Protein AF-A0A1V6T6L5-F1 (afdb_monomer_lite)

Structure (mmCIF, N/CA/C/O backbone):
data_AF-A0A1V6T6L5-F1
#
_entry.id   AF-A0A1V6T6L5-F1
#
loop_
_atom_site.group_PDB
_atom_site.id
_atom_site.type_symbol
_atom_site.label_atom_id
_atom_site.label_alt_id
_atom_site.label_comp_id
_atom_site.label_asym_id
_atom_site.label_entity_id
_atom_site.label_seq_id
_atom_site.pdbx_PDB_ins_code
_atom_site.Cartn_x
_atom_site.Cartn_y
_atom_site.Cartn_z
_atom_site.occupancy
_atom_site.B_iso_or_equiv
_atom_site.auth_seq_id
_atom_site.auth_comp_id
_atom_site.auth_asym_id
_atom_site.auth_atom_id
_atom_site.pdbx_PDB_model_num
ATOM 1 N N . MET A 1 1 ? 3.021 4.484 -27.057 1.00 46.78 1 MET A N 1
ATOM 2 C CA . MET A 1 1 ? 2.493 4.317 -25.680 1.00 46.78 1 MET A CA 1
ATOM 3 C C . MET A 1 1 ? 1.857 2.948 -25.429 1.00 46.78 1 MET A C 1
ATOM 5 O O . MET A 1 1 ? 2.125 2.378 -24.383 1.00 46.78 1 MET A O 1
ATOM 9 N N . SER A 1 2 ? 1.096 2.369 -26.366 1.00 60.97 2 SER A N 1
ATOM 10 C CA . SER A 1 2 ? 0.503 1.022 -26.222 1.00 60.97 2 SER A CA 1
ATOM 11 C C . SER A 1 2 ? 1.527 -0.094 -25.962 1.00 60.97 2 SER A C 1
ATOM 13 O O . SER A 1 2 ? 1.285 -0.952 -25.124 1.00 60.97 2 SER A O 1
ATOM 15 N N . ALA A 1 3 ? 2.702 -0.051 -26.599 1.00 62.69 3 ALA A N 1
ATOM 16 C CA . ALA A 1 3 ? 3.747 -1.065 -26.419 1.00 62.69 3 ALA A CA 1
ATOM 17 C C . ALA A 1 3 ? 4.325 -1.128 -24.989 1.00 62.69 3 ALA A C 1
ATOM 19 O O . ALA A 1 3 ? 4.598 -2.215 -24.494 1.00 62.69 3 ALA A O 1
ATOM 20 N N . ALA A 1 4 ? 4.463 0.014 -24.302 1.00 63.00 4 ALA A N 1
ATOM 21 C CA . ALA A 1 4 ? 4.968 0.055 -22.927 1.00 63.00 4 ALA A CA 1
ATOM 22 C C . ALA A 1 4 ? 3.949 -0.519 -21.933 1.00 63.00 4 ALA A C 1
ATOM 24 O O . ALA A 1 4 ? 4.321 -1.275 -21.044 1.00 63.00 4 ALA A O 1
ATOM 25 N N . VAL A 1 5 ? 2.661 -0.228 -22.136 1.00 64.12 5 VAL A N 1
ATOM 26 C CA . VAL A 1 5 ? 1.565 -0.776 -21.322 1.00 64.12 5 VAL A CA 1
ATOM 27 C C . VAL A 1 5 ? 1.416 -2.282 -21.556 1.00 64.12 5 VAL A C 1
ATOM 29 O O . VAL A 1 5 ? 1.343 -3.064 -20.616 1.00 64.12 5 VAL A O 1
ATOM 32 N N . VAL A 1 6 ? 1.431 -2.733 -22.812 1.00 70.06 6 VAL A N 1
ATOM 33 C CA . VAL A 1 6 ? 1.356 -4.170 -23.128 1.00 70.06 6 VAL A CA 1
ATOM 34 C C . VAL A 1 6 ? 2.595 -4.912 -22.610 1.00 70.06 6 VAL A C 1
ATOM 36 O O . VAL A 1 6 ? 2.474 -6.004 -22.054 1.00 70.06 6 VAL A O 1
ATOM 39 N N . GLY A 1 7 ? 3.780 -4.304 -22.719 1.00 64.56 7 GLY A N 1
ATOM 40 C CA . GLY A 1 7 ? 5.028 -4.845 -22.178 1.00 64.56 7 GLY A CA 1
ATOM 41 C C . GLY A 1 7 ? 5.035 -4.926 -20.652 1.00 64.56 7 GLY A C 1
ATOM 42 O O . GLY A 1 7 ? 5.509 -5.915 -20.097 1.00 64.56 7 GLY A O 1
ATOM 43 N N . SER A 1 8 ? 4.432 -3.946 -19.975 1.00 67.12 8 SER A N 1
ATOM 44 C CA . SER A 1 8 ? 4.326 -3.933 -18.519 1.00 67.12 8 SER A CA 1
ATOM 45 C C . SER A 1 8 ? 3.386 -5.025 -18.000 1.00 67.12 8 SER A C 1
ATOM 47 O O . SER A 1 8 ? 3.624 -5.545 -16.922 1.00 67.12 8 SER A O 1
ATOM 49 N N . PHE A 1 9 ? 2.370 -5.445 -18.763 1.00 68.81 9 PHE A N 1
ATOM 50 C CA . PHE A 1 9 ? 1.522 -6.599 -18.413 1.00 68.81 9 PHE A CA 1
ATOM 51 C C . PHE A 1 9 ? 2.067 -7.953 -18.903 1.00 68.81 9 PHE A C 1
ATOM 53 O O . PHE A 1 9 ? 1.702 -8.989 -18.354 1.00 68.81 9 PHE A O 1
ATOM 60 N N . SER A 1 10 ? 2.991 -7.960 -19.866 1.00 69.88 10 SER A N 1
ATOM 61 C CA . SER A 1 10 ? 3.652 -9.174 -20.394 1.00 69.88 10 SER A CA 1
ATOM 62 C C . SER A 1 10 ? 4.967 -9.503 -19.676 1.00 69.88 10 SER A C 1
ATOM 64 O O . SER A 1 10 ? 5.785 -10.298 -20.143 1.00 69.88 10 SER A O 1
ATOM 66 N N . TRP A 1 11 ? 5.176 -8.882 -18.522 1.00 67.06 11 TRP A N 1
ATOM 67 C CA . TRP A 1 11 ? 6.430 -8.861 -17.797 1.00 67.06 11 TRP A CA 1
ATOM 68 C C . TRP A 1 11 ? 7.019 -10.193 -17.313 1.00 67.06 11 TRP A C 1
ATOM 70 O O . TRP A 1 11 ? 8.250 -10.278 -17.237 1.00 67.06 11 TRP A O 1
ATOM 80 N N . PRO A 1 12 ? 6.236 -11.254 -17.030 1.00 63.69 12 PRO A N 1
ATOM 81 C CA . PRO A 1 12 ? 6.808 -12.555 -16.692 1.00 63.69 12 PRO A CA 1
ATOM 82 C C . PRO A 1 12 ? 7.613 -13.152 -17.857 1.00 63.69 12 PRO A C 1
ATOM 84 O O . PRO A 1 12 ? 8.514 -13.959 -17.636 1.00 63.69 12 PRO A O 1
ATOM 87 N N . SER A 1 13 ? 7.335 -12.706 -19.088 1.00 64.25 13 SER A N 1
ATOM 88 C CA . SER A 1 13 ? 7.986 -13.164 -20.321 1.00 64.25 13 SER A CA 1
ATOM 89 C C . SER A 1 13 ? 9.270 -12.395 -20.666 1.00 64.25 13 SER A C 1
ATOM 91 O O . SER A 1 13 ? 9.958 -12.760 -21.613 1.00 64.25 13 SER A O 1
ATOM 93 N N . LEU A 1 14 ? 9.648 -11.364 -19.894 1.00 59.66 14 LEU A N 1
ATOM 94 C CA . LEU A 1 14 ? 10.882 -10.572 -20.089 1.00 59.66 14 LEU A CA 1
ATOM 95 C C . LEU A 1 14 ? 12.173 -11.339 -19.716 1.00 59.66 14 LEU A C 1
ATOM 97 O O . LEU A 1 14 ? 13.248 -10.750 -19.632 1.00 59.66 14 LEU A O 1
ATOM 101 N N . SER A 1 15 ? 12.089 -12.644 -19.443 1.00 52.91 15 SER A N 1
ATOM 102 C CA . SER A 1 15 ? 13.184 -13.513 -18.981 1.00 52.91 15 SER A CA 1
ATOM 103 C C . SER A 1 15 ? 14.330 -13.697 -19.975 1.00 52.91 15 SER A C 1
ATOM 105 O O . SER A 1 15 ? 15.414 -14.101 -19.563 1.00 52.91 15 SER A O 1
ATOM 107 N N . THR A 1 16 ? 14.129 -13.347 -21.242 1.00 55.84 16 THR A N 1
ATOM 108 C CA . THR A 1 16 ? 15.071 -13.608 -22.338 1.00 55.84 16 THR A CA 1
ATOM 109 C C . THR A 1 16 ? 15.995 -12.435 -22.693 1.00 55.84 16 THR A C 1
ATOM 111 O O . THR A 1 16 ? 16.922 -12.630 -23.475 1.00 55.84 16 THR A O 1
ATOM 114 N N . ALA A 1 17 ? 15.814 -11.241 -22.112 1.00 51.19 17 ALA A N 1
ATOM 115 C CA . ALA A 1 17 ? 16.595 -10.043 -22.442 1.00 51.19 17 ALA A CA 1
ATOM 116 C C . ALA A 1 17 ? 17.299 -9.454 -21.199 1.00 51.19 17 ALA A C 1
ATOM 118 O O . ALA A 1 17 ? 16.679 -8.727 -20.445 1.00 51.19 17 ALA A O 1
ATOM 119 N N . ALA A 1 18 ? 18.590 -9.767 -21.005 1.00 48.06 18 ALA A N 1
ATOM 120 C CA . ALA A 1 18 ? 19.561 -9.195 -20.042 1.00 48.06 18 ALA A CA 1
ATOM 121 C C . ALA A 1 18 ? 19.218 -9.171 -18.513 1.00 48.06 18 ALA A C 1
ATOM 123 O O . ALA A 1 18 ? 18.068 -9.042 -18.105 1.00 48.06 18 ALA A O 1
ATOM 124 N N . PRO A 1 19 ? 20.208 -9.293 -17.596 1.00 55.12 19 PRO A N 1
ATOM 125 C CA . PRO A 1 19 ? 19.948 -9.936 -16.299 1.00 55.12 19 PRO A CA 1
ATOM 126 C C . PRO A 1 19 ? 19.664 -9.018 -15.093 1.00 55.12 19 PRO A C 1
ATOM 128 O O . PRO A 1 19 ? 19.010 -9.462 -14.152 1.00 55.12 19 PRO A O 1
ATOM 131 N N . VAL A 1 20 ? 20.132 -7.764 -15.056 1.00 47.88 20 VAL A N 1
ATOM 132 C CA . VAL A 1 20 ? 20.127 -6.972 -13.799 1.00 47.88 20 VAL A CA 1
ATOM 133 C C . VAL A 1 20 ? 18.919 -6.027 -13.648 1.00 47.88 20 VAL A C 1
ATOM 135 O O . VAL A 1 20 ? 18.185 -6.188 -12.668 1.00 47.88 20 VAL A O 1
ATOM 138 N N . PRO A 1 21 ? 18.628 -5.089 -14.579 1.00 54.69 21 PRO A N 1
ATOM 139 C CA . PRO A 1 21 ? 17.504 -4.155 -14.413 1.00 54.69 21 PRO A CA 1
ATOM 140 C C . PRO A 1 21 ? 16.143 -4.869 -14.439 1.00 54.69 21 PRO A C 1
ATOM 142 O O . PRO A 1 21 ? 15.266 -4.572 -13.629 1.00 54.69 21 PRO A O 1
ATOM 145 N N . PHE A 1 22 ? 15.988 -5.893 -15.281 1.00 62.34 22 PHE A N 1
ATOM 146 C CA . PHE A 1 22 ? 14.748 -6.667 -15.375 1.00 62.34 22 PHE A CA 1
ATOM 147 C C . PHE A 1 22 ? 14.446 -7.506 -14.131 1.00 62.34 22 PHE A C 1
ATOM 149 O O . PHE A 1 22 ? 13.278 -7.757 -13.840 1.00 62.34 22 PHE A O 1
ATOM 156 N N . THR A 1 23 ? 15.464 -7.916 -13.370 1.00 60.72 23 THR A N 1
ATOM 157 C CA . THR A 1 23 ? 15.263 -8.666 -12.122 1.00 60.72 23 THR A CA 1
ATOM 158 C C . THR A 1 23 ? 14.715 -7.759 -11.020 1.00 60.72 23 THR A C 1
ATOM 160 O O . THR A 1 23 ? 13.759 -8.136 -10.345 1.00 60.72 23 THR A O 1
ATOM 163 N N . MET A 1 24 ? 15.232 -6.531 -10.889 1.00 60.06 24 MET A N 1
ATOM 164 C CA . MET A 1 24 ? 14.701 -5.545 -9.935 1.00 60.06 24 MET A CA 1
ATOM 165 C C . MET A 1 24 ? 13.255 -5.150 -10.254 1.00 60.06 24 MET A C 1
ATOM 167 O O . MET A 1 24 ? 12.417 -5.106 -9.354 1.00 60.06 24 MET A O 1
ATOM 171 N N . ILE A 1 25 ? 12.944 -4.932 -11.535 1.00 65.88 25 ILE A N 1
ATOM 172 C CA . ILE A 1 25 ? 11.583 -4.634 -11.997 1.00 65.88 25 ILE A CA 1
ATOM 173 C C . ILE A 1 25 ? 10.623 -5.783 -11.636 1.00 65.88 25 ILE A C 1
ATOM 175 O O . ILE A 1 25 ? 9.558 -5.542 -11.070 1.00 65.88 25 ILE A O 1
ATOM 179 N N . ARG A 1 26 ? 11.020 -7.041 -11.880 1.00 65.75 26 ARG A N 1
ATOM 180 C CA . ARG A 1 26 ? 10.215 -8.224 -11.528 1.00 65.75 26 ARG A CA 1
ATOM 181 C C . ARG A 1 26 ? 9.976 -8.347 -10.033 1.00 65.75 26 ARG A C 1
ATOM 183 O O . ARG A 1 26 ? 8.847 -8.600 -9.634 1.00 65.75 26 ARG A O 1
ATOM 190 N N . VAL A 1 27 ? 11.009 -8.171 -9.209 1.00 64.62 27 VAL A N 1
ATOM 191 C CA . VAL A 1 27 ? 10.860 -8.213 -7.745 1.00 64.62 27 VAL A CA 1
ATOM 192 C C . VAL A 1 27 ? 9.892 -7.122 -7.281 1.00 64.62 27 VAL A C 1
ATOM 194 O O . VAL A 1 27 ? 9.011 -7.401 -6.472 1.00 64.62 27 VAL A O 1
ATOM 197 N N . SER A 1 28 ? 9.985 -5.915 -7.848 1.00 68.31 28 SER A N 1
ATOM 198 C CA . SER A 1 28 ? 9.059 -4.813 -7.558 1.00 68.31 28 SER A CA 1
ATOM 199 C C . SER A 1 28 ? 7.612 -5.157 -7.929 1.00 68.31 28 SER A C 1
ATOM 201 O O . SER A 1 28 ? 6.699 -4.925 -7.138 1.00 68.31 28 SER A O 1
ATOM 203 N N . TRP A 1 29 ? 7.383 -5.754 -9.101 1.00 78.69 29 TRP A N 1
ATOM 204 C CA . TRP A 1 29 ? 6.041 -6.111 -9.579 1.00 78.69 29 TRP A CA 1
ATOM 205 C C . TRP A 1 29 ? 5.447 -7.326 -8.861 1.00 78.69 29 TRP A C 1
ATOM 207 O O . TRP A 1 29 ? 4.269 -7.301 -8.509 1.00 78.69 29 TRP A O 1
ATOM 217 N N . TYR A 1 30 ? 6.254 -8.339 -8.533 1.00 71.62 30 TYR A N 1
ATOM 218 C CA . TYR A 1 30 ? 5.825 -9.426 -7.648 1.00 71.62 30 TYR A CA 1
ATOM 219 C C . TYR A 1 30 ? 5.469 -8.904 -6.255 1.00 71.62 30 TYR A C 1
ATOM 221 O O . TYR A 1 30 ? 4.427 -9.273 -5.718 1.00 71.62 30 TYR A O 1
ATOM 229 N N . ASN A 1 31 ? 6.283 -8.012 -5.685 1.00 67.62 31 ASN A N 1
ATOM 230 C CA . ASN A 1 31 ? 5.997 -7.426 -4.378 1.00 67.62 31 ASN A CA 1
ATOM 231 C C . ASN A 1 31 ? 4.714 -6.583 -4.404 1.00 67.62 31 ASN A C 1
ATOM 233 O O . ASN A 1 31 ? 3.886 -6.693 -3.504 1.00 67.62 31 ASN A O 1
ATOM 237 N N . SER A 1 32 ? 4.499 -5.807 -5.471 1.00 79.12 32 SER A N 1
ATOM 238 C CA . SER A 1 32 ? 3.242 -5.089 -5.696 1.00 79.12 32 SER A CA 1
ATOM 239 C C . SER A 1 32 ? 2.036 -6.035 -5.686 1.00 79.12 32 SER A C 1
ATOM 241 O O . SER A 1 32 ? 1.071 -5.783 -4.963 1.00 79.12 32 SER A O 1
ATOM 243 N N . LEU A 1 33 ? 2.098 -7.156 -6.408 1.00 76.94 33 LEU A N 1
ATOM 244 C CA . LEU A 1 33 ? 1.006 -8.133 -6.441 1.00 76.94 33 LEU A CA 1
ATOM 245 C C . LEU A 1 33 ? 0.749 -8.779 -5.078 1.00 76.94 33 LEU A C 1
ATOM 247 O O . LEU A 1 33 ? -0.401 -8.861 -4.653 1.00 76.94 33 LEU A O 1
ATOM 251 N N . VAL A 1 34 ? 1.799 -9.205 -4.375 1.00 75.81 34 VAL A N 1
ATOM 252 C CA . VAL A 1 34 ? 1.669 -9.806 -3.037 1.00 75.81 34 VAL A CA 1
ATOM 253 C C . VAL A 1 34 ? 1.038 -8.814 -2.059 1.00 75.81 34 VAL A C 1
ATOM 255 O O . VAL A 1 34 ? 0.123 -9.179 -1.321 1.00 75.81 34 VAL A O 1
ATOM 258 N N . LEU A 1 35 ? 1.462 -7.549 -2.095 1.00 72.38 35 LEU A N 1
ATOM 259 C CA . LEU A 1 35 ? 0.890 -6.490 -1.266 1.00 72.38 35 LEU A CA 1
ATOM 260 C C . LEU A 1 35 ? -0.570 -6.186 -1.628 1.00 72.38 35 LEU A C 1
ATOM 262 O O . LEU A 1 35 ? -1.375 -5.998 -0.721 1.00 72.38 35 LEU A O 1
ATOM 266 N N . ALA A 1 36 ? -0.938 -6.192 -2.914 1.00 81.88 36 ALA A N 1
ATOM 267 C CA . ALA A 1 36 ? -2.327 -6.013 -3.344 1.00 81.88 36 ALA A CA 1
ATOM 268 C C . ALA A 1 36 ? -3.224 -7.156 -2.851 1.00 81.88 36 ALA A C 1
ATOM 270 O O . ALA A 1 36 ? -4.294 -6.909 -2.297 1.00 81.88 36 ALA A O 1
ATOM 271 N N . ILE A 1 37 ? -2.777 -8.406 -3.005 1.00 83.62 37 ILE A N 1
ATOM 272 C CA . ILE A 1 37 ? -3.509 -9.583 -2.518 1.00 83.62 37 ILE A CA 1
ATOM 273 C C . ILE A 1 37 ? -3.648 -9.518 -0.993 1.00 83.62 37 ILE A C 1
ATOM 275 O O . ILE A 1 37 ? -4.739 -9.734 -0.466 1.00 83.62 37 ILE A O 1
ATOM 279 N N . GLY A 1 38 ? -2.571 -9.159 -0.288 1.00 81.50 38 GLY A N 1
ATOM 280 C CA . GLY A 1 38 ? -2.587 -8.945 1.157 1.00 81.50 38 GLY A CA 1
ATOM 281 C C . GLY A 1 38 ? -3.573 -7.853 1.577 1.00 81.50 38 GLY A C 1
ATOM 282 O O . GLY A 1 38 ? -4.376 -8.076 2.480 1.00 81.50 38 GLY A O 1
ATOM 283 N N . ALA A 1 39 ? -3.580 -6.709 0.890 1.00 85.31 39 ALA A N 1
ATOM 284 C CA . ALA A 1 39 ? -4.515 -5.615 1.144 1.00 85.31 39 ALA A CA 1
ATOM 285 C C . ALA A 1 39 ? -5.976 -6.055 0.989 1.00 85.31 39 ALA A C 1
ATOM 287 O O . ALA A 1 39 ? -6.799 -5.775 1.860 1.00 85.31 39 ALA A O 1
ATOM 288 N N . VAL A 1 40 ? -6.289 -6.788 -0.086 1.00 90.50 40 VAL A N 1
ATOM 289 C CA . VAL A 1 40 ? -7.636 -7.322 -0.337 1.00 90.50 40 VAL A CA 1
ATOM 290 C C . VAL A 1 40 ? -8.032 -8.334 0.736 1.00 90.50 40 VAL A C 1
ATOM 292 O O . VAL A 1 40 ? -9.139 -8.252 1.265 1.00 90.50 40 VAL A O 1
ATOM 295 N N . ALA A 1 41 ? -7.138 -9.254 1.106 1.00 87.12 41 ALA A N 1
ATOM 296 C CA . ALA A 1 41 ? -7.409 -10.242 2.149 1.00 87.12 41 ALA A CA 1
ATOM 297 C C . ALA A 1 41 ? -7.680 -9.576 3.509 1.00 87.12 41 ALA A C 1
ATOM 299 O O . ALA A 1 41 ? -8.662 -9.909 4.175 1.00 87.12 41 ALA A O 1
ATOM 300 N N . VAL A 1 42 ? -6.856 -8.598 3.900 1.00 86.88 42 VAL A N 1
ATOM 301 C CA . VAL A 1 42 ? -7.033 -7.843 5.151 1.00 86.88 42 VAL A CA 1
ATOM 302 C C . VAL A 1 42 ? -8.326 -7.027 5.114 1.00 86.88 42 VAL A C 1
ATOM 304 O O . VAL A 1 42 ? -9.120 -7.114 6.050 1.00 86.88 42 VAL A O 1
ATOM 307 N N . GLY A 1 43 ? -8.590 -6.296 4.027 1.00 88.75 43 GLY A N 1
ATOM 308 C CA . GLY A 1 43 ? -9.820 -5.514 3.861 1.00 88.75 43 GLY A CA 1
ATOM 309 C C . GLY A 1 43 ? -11.085 -6.381 3.873 1.00 88.75 43 GLY A C 1
ATOM 310 O O . GLY A 1 43 ? -12.103 -6.003 4.460 1.00 88.75 43 GLY A O 1
ATOM 311 N N . MET A 1 44 ? -11.020 -7.587 3.302 1.00 90.94 44 MET A N 1
ATOM 312 C CA . MET A 1 44 ? -12.114 -8.556 3.357 1.00 90.94 44 MET A CA 1
ATOM 313 C C . MET A 1 44 ? -12.353 -9.044 4.790 1.00 90.94 44 MET A C 1
ATOM 315 O O . MET A 1 44 ? -13.499 -9.060 5.239 1.00 90.94 44 MET A O 1
ATOM 319 N N . GLN A 1 45 ? -11.299 -9.392 5.537 1.00 89.12 45 GLN A N 1
ATOM 320 C CA . GLN A 1 45 ? -11.449 -9.798 6.940 1.00 89.12 45 GLN A CA 1
ATOM 321 C C . GLN A 1 45 ? -12.010 -8.672 7.816 1.00 89.12 45 GLN A C 1
ATOM 323 O O . GLN A 1 45 ? -12.908 -8.913 8.623 1.00 89.12 45 GLN A O 1
ATOM 328 N N . GLN A 1 46 ? -11.547 -7.440 7.609 1.00 88.94 46 GLN A N 1
ATOM 329 C CA . GLN A 1 46 ? -12.073 -6.240 8.261 1.00 88.94 46 GLN A CA 1
ATOM 330 C C . GLN A 1 46 ? -13.564 -6.019 7.962 1.00 88.94 46 GLN A C 1
ATOM 332 O O . GLN A 1 46 ? -14.346 -5.726 8.868 1.00 88.94 46 GLN A O 1
ATOM 337 N N . SER A 1 47 ? -13.980 -6.228 6.712 1.00 89.62 47 SER A N 1
ATOM 338 C CA . SER A 1 47 ? -15.383 -6.110 6.298 1.00 89.62 47 SER A CA 1
ATOM 339 C C . SER A 1 47 ? -16.258 -7.190 6.938 1.00 89.62 47 SER A C 1
ATOM 341 O O . SER A 1 47 ? -17.322 -6.888 7.474 1.00 89.62 47 SER A O 1
ATOM 343 N N . VAL A 1 48 ? -15.799 -8.447 6.950 1.00 90.31 48 VAL A N 1
ATOM 344 C CA . VAL A 1 48 ? -16.508 -9.556 7.613 1.00 90.31 48 VAL A CA 1
ATOM 345 C C . VAL A 1 48 ? -16.651 -9.295 9.111 1.00 90.31 48 VAL A C 1
ATOM 347 O O . VAL A 1 48 ? -17.712 -9.553 9.678 1.00 90.31 48 VAL A O 1
ATOM 350 N N . PHE A 1 49 ? -15.609 -8.768 9.754 1.00 87.44 49 PHE A N 1
ATOM 351 C CA . PHE A 1 49 ? -15.668 -8.378 11.158 1.00 87.44 49 PHE A CA 1
ATOM 352 C C . PHE A 1 49 ? -16.735 -7.301 11.403 1.00 87.44 49 PHE A C 1
ATOM 354 O O . PHE A 1 49 ? -17.576 -7.486 12.280 1.00 87.44 49 PHE A O 1
ATOM 361 N N . LEU A 1 50 ? -16.768 -6.233 10.596 1.00 86.81 50 LEU A N 1
ATOM 362 C CA . LEU A 1 50 ? -17.787 -5.179 10.711 1.00 86.81 50 LEU A CA 1
ATOM 363 C C . LEU A 1 50 ? -19.203 -5.713 10.517 1.00 86.81 50 LEU A C 1
ATOM 365 O O . LEU A 1 50 ? -20.087 -5.360 11.290 1.00 86.81 50 LEU A O 1
ATOM 369 N N . VAL A 1 51 ? -19.417 -6.592 9.536 1.00 90.12 51 VAL A N 1
ATOM 370 C CA . VAL A 1 51 ? -20.728 -7.220 9.312 1.00 90.12 51 VAL A CA 1
ATOM 371 C C . VAL A 1 51 ? -21.147 -8.044 10.529 1.00 90.12 51 VAL A C 1
ATOM 373 O O . VAL A 1 51 ? -22.280 -7.932 10.988 1.00 90.12 51 VAL A O 1
ATOM 376 N N . ARG A 1 52 ? -20.234 -8.837 11.102 1.00 87.12 52 ARG A N 1
ATOM 377 C CA . ARG A 1 52 ? -20.524 -9.634 12.306 1.00 87.12 52 ARG A CA 1
ATOM 378 C C . ARG A 1 52 ? -20.863 -8.761 13.509 1.00 87.12 52 ARG A C 1
ATOM 380 O O . ARG A 1 52 ? -21.796 -9.088 14.235 1.00 87.12 52 ARG A O 1
ATOM 387 N N . VAL A 1 53 ? -20.129 -7.667 13.709 1.00 85.56 53 VAL A N 1
ATOM 388 C CA . VAL A 1 53 ? -20.392 -6.722 14.803 1.00 85.56 53 VAL A CA 1
ATOM 389 C C . VAL A 1 53 ? -21.697 -5.957 14.571 1.00 85.56 53 VAL A C 1
ATOM 391 O O . VAL A 1 53 ? -22.456 -5.761 15.513 1.00 85.56 53 VAL A O 1
ATOM 394 N N . GLY A 1 54 ? -22.001 -5.583 13.327 1.00 85.44 54 GLY A N 1
ATOM 395 C CA . GLY A 1 54 ? -23.229 -4.877 12.952 1.00 85.44 54 GLY A CA 1
ATOM 396 C C . GLY A 1 54 ? -24.509 -5.694 13.140 1.00 85.44 54 GLY A C 1
ATOM 397 O O . GLY A 1 54 ? -25.573 -5.120 13.333 1.00 85.44 54 GLY A O 1
ATOM 398 N N . CYS A 1 55 ? -24.420 -7.027 13.137 1.00 87.31 55 CYS A N 1
ATOM 399 C CA . CYS A 1 55 ? -25.561 -7.904 13.418 1.00 87.31 55 CYS A CA 1
ATOM 400 C C . CYS A 1 55 ? -25.892 -8.037 14.919 1.00 87.31 55 CYS A C 1
ATOM 402 O O . CYS A 1 55 ? -26.890 -8.672 15.262 1.00 87.31 55 CYS A O 1
ATOM 404 N N . LEU A 1 56 ? -25.070 -7.492 15.823 1.00 87.38 56 LEU A N 1
ATOM 405 C CA . LEU A 1 56 ? -25.348 -7.498 17.262 1.00 87.38 56 LEU A CA 1
ATOM 406 C C . LEU A 1 56 ? -26.331 -6.376 17.612 1.00 87.38 56 LEU A C 1
ATOM 408 O O . LEU A 1 56 ? -26.173 -5.245 17.165 1.00 87.38 56 LEU A O 1
ATOM 412 N N . SER A 1 57 ? -27.289 -6.643 18.505 1.00 79.69 57 SER A N 1
ATOM 413 C CA . SER A 1 57 ? -28.208 -5.612 19.024 1.00 79.69 57 SER A CA 1
ATOM 414 C C . SER A 1 57 ? -27.496 -4.493 19.798 1.00 79.69 57 SER A C 1
ATOM 416 O O . SER A 1 57 ? -28.078 -3.442 20.046 1.00 79.69 57 SER A O 1
ATOM 418 N N . THR A 1 58 ? -26.243 -4.727 20.193 1.00 85.44 58 THR A N 1
ATOM 419 C CA . THR A 1 58 ? -25.348 -3.786 20.877 1.00 85.44 58 THR A CA 1
ATOM 420 C C . THR A 1 58 ? -24.182 -3.346 19.984 1.00 85.44 58 THR A C 1
ATOM 422 O O . THR A 1 58 ? -23.118 -3.010 20.505 1.00 85.44 58 THR A O 1
ATOM 425 N N . SER A 1 59 ? -24.337 -3.380 18.651 1.00 81.12 59 SER A N 1
ATOM 426 C CA . SER A 1 59 ? -23.249 -3.115 17.694 1.00 81.12 59 SER A CA 1
ATOM 427 C C . SER A 1 59 ? -22.470 -1.854 18.039 1.00 81.12 59 SER A C 1
ATOM 429 O O . SER A 1 59 ? -21.250 -1.903 18.146 1.00 81.12 59 SER A O 1
ATOM 431 N N . ASP A 1 60 ? -23.171 -0.751 18.291 1.00 81.19 60 ASP A N 1
ATOM 432 C CA . ASP A 1 60 ? -22.565 0.570 18.449 1.00 81.19 60 ASP A CA 1
ATOM 433 C C . ASP A 1 60 ? -21.801 0.698 19.766 1.00 81.19 60 ASP A C 1
ATOM 435 O O . 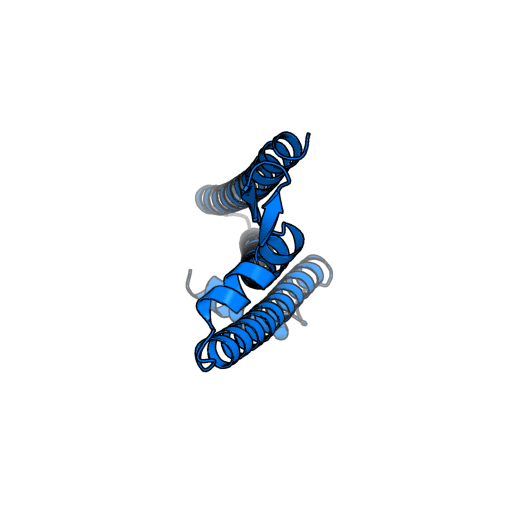ASP A 1 60 ? -20.702 1.255 19.802 1.00 81.19 60 ASP A O 1
ATOM 439 N N . THR A 1 61 ? -22.335 0.144 20.857 1.00 83.19 61 THR A N 1
ATOM 440 C CA . THR A 1 61 ? -21.650 0.163 22.153 1.00 83.19 61 THR A CA 1
ATOM 441 C C . THR A 1 61 ? -20.406 -0.714 22.121 1.00 83.19 61 THR A C 1
ATOM 443 O O . THR A 1 61 ? -19.347 -0.260 22.559 1.00 83.19 61 THR A O 1
ATOM 446 N N . SER A 1 62 ? -20.495 -1.903 21.521 1.00 81.56 62 SER A N 1
ATOM 447 C CA . SER A 1 62 ? -19.358 -2.811 21.349 1.00 81.56 62 SER A CA 1
ATOM 448 C C . SER A 1 62 ? -18.286 -2.234 20.418 1.00 81.56 62 SER A C 1
ATOM 450 O O . SER A 1 62 ? -17.102 -2.303 20.736 1.00 81.56 62 SER A O 1
ATOM 452 N N . LEU A 1 63 ? -18.664 -1.604 19.299 1.00 82.25 63 LEU A N 1
ATOM 453 C CA . LEU A 1 63 ? -17.711 -0.965 18.379 1.00 82.25 63 LEU A CA 1
ATOM 454 C C . LEU A 1 63 ? -16.967 0.179 19.063 1.00 82.25 63 LEU A C 1
ATOM 456 O O . LEU A 1 63 ? -15.748 0.300 18.936 1.00 82.25 63 LEU A O 1
ATOM 460 N N . LEU A 1 64 ? -17.689 1.005 19.819 1.00 82.69 64 LEU A N 1
ATOM 461 C CA . LEU A 1 64 ? -17.084 2.117 20.532 1.00 82.69 64 LEU A CA 1
ATOM 462 C C . LEU A 1 64 ? -16.185 1.650 21.686 1.00 82.69 64 LEU A C 1
ATOM 464 O O . LEU A 1 64 ? -15.197 2.318 21.975 1.00 82.69 64 LEU A O 1
ATOM 468 N N . GLU A 1 65 ? -16.498 0.539 22.349 1.00 82.44 65 GLU A N 1
ATOM 469 C CA . GLU A 1 65 ? -15.639 -0.068 23.376 1.00 82.44 65 GLU A CA 1
ATOM 470 C C . GLU A 1 65 ? -14.371 -0.689 22.772 1.00 82.44 65 GLU A C 1
ATOM 472 O O . GLU A 1 65 ? -13.285 -0.549 23.326 1.00 82.44 65 GLU A O 1
ATOM 477 N N . ILE A 1 66 ? -14.474 -1.286 21.582 1.00 81.50 66 ILE A N 1
ATOM 478 C CA . ILE A 1 66 ? -13.322 -1.835 20.854 1.00 81.50 66 ILE A CA 1
ATOM 479 C C . ILE A 1 66 ? -12.422 -0.722 20.311 1.00 81.50 66 ILE A C 1
ATOM 481 O O . ILE A 1 66 ? -11.201 -0.862 20.320 1.00 81.50 66 ILE A O 1
ATOM 485 N N . LEU A 1 67 ? -13.001 0.378 19.822 1.00 82.44 67 LEU A N 1
ATOM 486 C CA . LEU A 1 67 ? -12.262 1.470 19.183 1.00 82.44 67 LEU A CA 1
ATOM 487 C C . LEU A 1 67 ? -11.771 2.541 20.151 1.00 82.44 67 LEU A C 1
ATOM 489 O O . LEU A 1 67 ? -10.913 3.331 19.760 1.00 82.44 67 LEU A O 1
ATOM 493 N N . SER A 1 68 ? -12.302 2.626 21.370 1.00 85.69 68 SER A N 1
ATOM 494 C CA . SER A 1 68 ? -11.966 3.718 22.283 1.00 85.69 68 SER A CA 1
ATOM 495 C C . SER A 1 68 ? -12.148 3.366 23.755 1.00 85.69 68 SER A C 1
ATOM 497 O O . SER A 1 68 ? -13.021 2.583 24.117 1.00 85.69 68 SER A O 1
ATOM 499 N N . PHE A 1 69 ? -11.372 4.024 24.612 1.00 83.69 69 PHE A N 1
ATOM 500 C CA . PHE A 1 69 ? -11.509 3.947 26.064 1.00 83.69 69 PHE A CA 1
ATOM 501 C C . PHE A 1 69 ? -11.962 5.279 26.650 1.00 83.69 69 PHE A C 1
ATOM 503 O O . PHE A 1 69 ? -11.803 6.344 26.047 1.00 83.69 69 PHE A O 1
ATOM 510 N N . VAL A 1 70 ? -12.535 5.223 27.849 1.00 84.56 70 VAL A N 1
ATOM 511 C CA . VAL A 1 70 ? -12.916 6.418 28.604 1.00 84.56 70 VAL A CA 1
ATOM 512 C C . VAL A 1 70 ? -11.720 6.866 29.444 1.00 84.56 70 VAL A C 1
ATOM 514 O O . VAL A 1 70 ? -11.214 6.122 30.279 1.00 84.56 70 VAL A O 1
ATOM 517 N N . SER A 1 71 ? -11.254 8.087 29.194 1.00 82.25 71 SER A N 1
ATOM 518 C CA . SER A 1 71 ? -10.244 8.780 29.995 1.00 82.25 71 SER A CA 1
ATOM 519 C C . SER A 1 71 ? -10.759 9.044 31.415 1.00 82.25 71 SER A C 1
ATOM 521 O O . SER A 1 71 ? -11.960 9.278 31.580 1.00 82.25 71 SER A O 1
ATOM 523 N N . PRO A 1 72 ? -9.878 9.166 32.427 1.00 77.62 72 PRO A N 1
ATOM 524 C CA . PRO A 1 72 ? -10.246 9.653 33.761 1.00 77.62 72 PRO A CA 1
ATOM 525 C C . PRO A 1 72 ? -11.000 10.995 33.753 1.00 77.62 72 PRO A C 1
ATOM 527 O O . PRO A 1 72 ? -11.761 11.291 34.666 1.00 77.62 72 PRO A O 1
ATOM 530 N N . THR A 1 73 ? -10.822 11.805 32.704 1.00 82.44 73 THR A N 1
ATOM 531 C CA . THR A 1 73 ? -11.514 13.089 32.493 1.00 82.44 73 THR A CA 1
ATOM 532 C C . THR A 1 73 ? -12.897 12.960 31.837 1.00 82.44 73 THR A C 1
ATOM 534 O O . THR A 1 73 ? -13.483 13.964 31.436 1.00 82.44 73 THR A O 1
ATOM 537 N N . GLY A 1 74 ? -13.409 11.738 31.655 1.00 79.38 74 GLY A N 1
ATOM 538 C CA . GLY A 1 74 ? -14.692 11.455 30.999 1.00 79.38 74 GLY A CA 1
ATOM 539 C C . GLY A 1 74 ? -14.673 11.589 29.470 1.00 79.38 74 GLY A C 1
ATOM 540 O O . GLY A 1 74 ? -15.673 11.311 28.812 1.00 79.38 74 GLY A O 1
ATOM 541 N N . ARG A 1 75 ? -13.543 11.992 28.872 1.00 81.00 75 ARG A N 1
ATOM 542 C CA . ARG A 1 75 ? -13.372 12.057 27.412 1.00 81.00 75 ARG A CA 1
ATOM 543 C C . ARG A 1 75 ? -13.110 10.675 26.823 1.00 81.00 75 ARG A C 1
ATOM 545 O O . ARG A 1 75 ? -12.314 9.915 27.362 1.00 81.00 75 ARG A O 1
ATOM 552 N N . ARG A 1 76 ? -13.717 10.373 25.677 1.00 78.94 76 ARG A N 1
ATOM 553 C CA . ARG A 1 76 ? -13.456 9.132 24.941 1.00 78.94 76 ARG A CA 1
ATOM 554 C C . ARG A 1 76 ? -12.232 9.301 24.042 1.00 78.94 76 ARG A C 1
ATOM 556 O O . ARG A 1 76 ? -12.200 10.223 23.229 1.00 78.94 76 ARG A O 1
ATOM 563 N N . ILE A 1 77 ? -11.230 8.444 24.208 1.00 82.56 77 ILE A N 1
ATOM 564 C CA . ILE A 1 77 ? -9.963 8.485 23.467 1.00 82.56 77 ILE A CA 1
ATOM 565 C C . ILE A 1 77 ? -9.875 7.229 22.596 1.00 82.56 77 ILE A C 1
ATOM 567 O O . ILE A 1 77 ? -10.119 6.133 23.104 1.00 82.56 77 ILE A O 1
ATOM 571 N N . PRO A 1 78 ? -9.546 7.344 21.298 1.00 82.06 78 PRO A N 1
ATOM 572 C CA . PRO A 1 78 ? -9.419 6.180 20.435 1.00 82.06 78 PRO A CA 1
ATOM 573 C C . PRO A 1 78 ? -8.218 5.310 20.824 1.00 82.06 78 PRO A C 1
ATOM 575 O O . PRO A 1 78 ? -7.146 5.799 21.182 1.00 82.06 78 PRO A O 1
ATOM 578 N N . TYR A 1 79 ? -8.381 4.001 20.679 1.00 81.06 79 TYR A N 1
ATOM 579 C CA . TYR A 1 79 ? -7.298 3.037 20.731 1.00 81.06 79 TYR A CA 1
ATOM 580 C C . TYR A 1 79 ? -6.459 3.140 19.456 1.00 81.06 79 TYR A C 1
ATOM 582 O O . TYR A 1 79 ? -6.827 2.642 18.393 1.00 81.06 79 TYR A O 1
ATOM 590 N N . TRP A 1 80 ? -5.299 3.780 19.555 1.00 75.00 80 TRP A N 1
ATOM 591 C CA . TRP A 1 80 ? -4.437 4.056 18.402 1.00 75.00 80 TRP A CA 1
ATOM 592 C C . TRP A 1 80 ? -3.990 2.801 17.646 1.00 75.00 80 TRP A C 1
ATOM 594 O O . TRP A 1 80 ? -3.918 2.812 16.420 1.00 75.00 80 TRP A O 1
ATOM 604 N N . HIS A 1 81 ? -3.763 1.694 18.354 1.00 76.31 81 HIS A N 1
ATOM 605 C CA . HIS A 1 81 ? -3.452 0.405 17.731 1.00 76.31 81 HIS A CA 1
ATOM 606 C C . HIS A 1 81 ? -4.596 -0.106 16.843 1.00 76.31 81 HIS A C 1
ATOM 608 O O . HIS A 1 81 ? -4.333 -0.655 15.777 1.00 76.31 81 HIS A O 1
ATOM 614 N N . GLN A 1 82 ? -5.856 0.130 17.225 1.00 78.50 82 GLN A N 1
ATOM 615 C CA . GLN A 1 82 ? -7.008 -0.206 16.385 1.00 78.50 82 GLN A CA 1
ATOM 616 C C . GLN A 1 82 ? -7.048 0.686 15.146 1.00 78.50 82 GLN A C 1
ATOM 618 O O . GLN A 1 82 ? -7.209 0.180 14.041 1.00 78.50 82 GLN A O 1
ATOM 623 N N . VAL A 1 83 ? -6.827 1.996 15.298 1.00 79.19 83 VAL A N 1
ATOM 624 C CA . VAL A 1 83 ? -6.781 2.934 14.160 1.00 79.19 83 VAL A CA 1
ATOM 625 C C . VAL A 1 83 ? -5.736 2.501 13.123 1.00 79.19 83 VAL A C 1
ATOM 627 O O . VAL A 1 83 ? -6.026 2.497 11.928 1.00 79.19 83 VAL A O 1
ATOM 630 N N . ILE A 1 84 ? -4.550 2.075 13.567 1.00 76.56 84 ILE A N 1
ATOM 631 C CA . ILE A 1 84 ? -3.494 1.553 12.683 1.00 76.56 84 ILE A CA 1
ATOM 632 C C . ILE A 1 84 ? -3.944 0.266 11.991 1.00 76.56 84 ILE A C 1
ATOM 634 O O . ILE A 1 84 ? -3.762 0.116 10.781 1.00 76.56 84 ILE A O 1
ATOM 638 N N . LEU A 1 85 ? -4.559 -0.651 12.738 1.00 79.19 85 LEU A N 1
ATOM 639 C CA . LEU A 1 85 ? -5.054 -1.911 12.195 1.00 79.19 85 LEU A CA 1
ATOM 640 C C . LEU A 1 85 ? -6.072 -1.652 11.077 1.00 79.19 85 LEU A C 1
ATOM 642 O O . LEU A 1 85 ? -5.940 -2.225 9.999 1.00 79.19 85 LEU A O 1
ATOM 646 N N . TRP A 1 86 ? -6.998 -0.710 11.269 1.00 81.19 86 TRP A N 1
ATOM 647 C CA . TRP A 1 86 ? -7.967 -0.292 10.248 1.00 81.19 86 TRP A CA 1
ATOM 648 C C . TRP A 1 86 ? -7.319 0.352 9.017 1.00 81.19 86 TRP A C 1
ATOM 650 O O . TRP A 1 86 ? -7.742 0.086 7.896 1.00 81.19 86 TRP A O 1
ATOM 660 N N . GLN A 1 87 ? -6.248 1.127 9.192 1.00 83.75 87 GLN A N 1
ATOM 661 C CA . GLN A 1 87 ? -5.510 1.736 8.076 1.00 83.75 87 GLN A CA 1
ATOM 662 C C . GLN A 1 87 ? -4.577 0.761 7.342 1.00 83.75 87 GLN A C 1
ATOM 664 O O . GLN A 1 87 ? -4.092 1.069 6.255 1.00 83.75 87 GLN A O 1
ATOM 669 N N . THR A 1 88 ? -4.332 -0.428 7.895 1.00 78.00 88 THR A N 1
ATOM 670 C CA . THR A 1 88 ? -3.348 -1.377 7.354 1.00 78.00 88 THR A CA 1
ATOM 671 C C . THR A 1 88 ? -3.716 -1.849 5.945 1.00 78.00 88 THR A C 1
ATOM 673 O O . THR A 1 88 ? -2.852 -1.869 5.074 1.00 78.00 88 THR A O 1
ATOM 676 N N . ALA A 1 89 ? -4.990 -2.157 5.673 1.00 81.25 89 ALA A N 1
ATOM 677 C CA . ALA A 1 89 ? -5.430 -2.578 4.337 1.00 81.25 89 ALA A CA 1
ATOM 678 C C . ALA A 1 89 ? -5.159 -1.501 3.271 1.00 81.25 89 ALA A C 1
ATOM 680 O O . ALA A 1 89 ? -4.627 -1.801 2.203 1.00 81.25 89 ALA A O 1
ATOM 681 N N . VAL A 1 90 ? -5.465 -0.241 3.593 1.00 84.69 90 VAL A N 1
ATOM 682 C CA . VAL A 1 90 ? -5.213 0.907 2.711 1.00 84.69 90 VAL A CA 1
ATOM 683 C C . VAL A 1 90 ? -3.711 1.108 2.519 1.00 84.69 90 VAL A C 1
ATOM 685 O O . VAL A 1 90 ? -3.251 1.213 1.386 1.00 84.69 90 VAL A O 1
ATOM 688 N N . GLY A 1 91 ? -2.929 1.046 3.599 1.00 76.44 91 GLY A N 1
ATOM 689 C CA . GLY A 1 91 ? -1.476 1.184 3.535 1.00 76.44 91 GLY A CA 1
ATOM 690 C C . GLY A 1 91 ? -0.792 0.104 2.688 1.00 76.44 91 GLY A C 1
ATOM 691 O O . GLY A 1 91 ? 0.110 0.421 1.913 1.00 76.44 91 GLY A O 1
ATOM 692 N N . LEU A 1 92 ? -1.224 -1.163 2.774 1.00 73.06 92 LEU A N 1
ATOM 693 C CA . LEU A 1 92 ? -0.705 -2.223 1.897 1.00 73.06 92 LEU A CA 1
ATOM 694 C C . LEU A 1 92 ? -1.057 -1.965 0.426 1.00 73.06 92 LEU A C 1
ATOM 696 O O . LEU A 1 92 ? -0.210 -2.182 -0.445 1.00 73.06 92 LEU A O 1
ATOM 700 N N . LEU A 1 93 ? -2.276 -1.494 0.145 1.00 83.94 93 L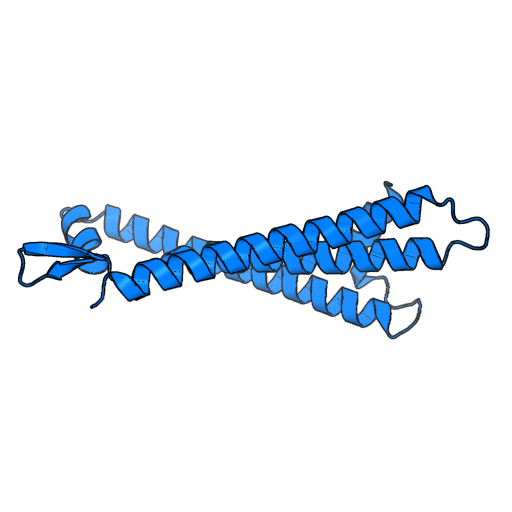EU A N 1
ATOM 701 C CA . LEU A 1 93 ? -2.719 -1.199 -1.219 1.00 83.94 93 LEU A CA 1
ATOM 702 C C . LEU A 1 93 ? -1.928 -0.035 -1.824 1.00 83.94 93 LEU A C 1
ATOM 704 O O . LEU A 1 93 ? -1.485 -0.107 -2.968 1.00 83.94 93 LEU A O 1
ATOM 708 N N . GLU A 1 94 ? -1.696 1.019 -1.053 1.00 81.00 94 GLU A N 1
ATOM 709 C CA . GLU A 1 94 ? -0.900 2.159 -1.501 1.00 81.00 94 GLU A CA 1
ATOM 710 C C . GLU A 1 94 ? 0.560 1.769 -1.743 1.00 81.00 94 GLU A C 1
ATOM 712 O O . GLU A 1 94 ? 1.116 2.083 -2.797 1.00 81.00 94 GLU A O 1
ATOM 717 N N . CYS A 1 95 ? 1.167 1.001 -0.831 1.00 73.62 95 CYS A N 1
ATOM 718 C CA . CYS A 1 95 ? 2.500 0.436 -1.045 1.00 73.62 95 CYS A CA 1
ATOM 719 C C . CYS A 1 95 ? 2.552 -0.409 -2.326 1.00 73.62 95 CYS A C 1
ATOM 721 O O . CYS A 1 95 ? 3.494 -0.274 -3.109 1.00 73.62 95 CYS A O 1
ATOM 723 N N . SER A 1 96 ? 1.533 -1.235 -2.577 1.00 81.62 96 SER A N 1
ATOM 724 C CA . SER A 1 96 ? 1.419 -2.012 -3.814 1.00 81.62 96 SER A CA 1
ATOM 725 C C . SER A 1 96 ? 1.443 -1.119 -5.057 1.00 81.62 96 SER A C 1
ATOM 727 O O . SER A 1 96 ? 2.214 -1.385 -5.986 1.00 81.62 96 SER A O 1
ATOM 729 N N . ILE A 1 97 ? 0.664 -0.035 -5.060 1.00 83.38 97 ILE A N 1
ATOM 730 C CA . ILE A 1 97 ? 0.615 0.923 -6.169 1.00 83.38 97 ILE A CA 1
ATOM 731 C C . ILE A 1 97 ? 1.988 1.568 -6.384 1.00 83.38 97 ILE A C 1
ATOM 733 O O . ILE A 1 97 ? 2.436 1.663 -7.527 1.00 83.38 97 ILE A O 1
ATOM 737 N N . TYR A 1 98 ? 2.697 1.951 -5.319 1.00 77.62 98 TYR A N 1
ATOM 738 C CA . TYR A 1 98 ? 4.032 2.545 -5.446 1.00 77.62 98 TYR A CA 1
ATOM 739 C C . TYR A 1 98 ? 5.080 1.562 -5.975 1.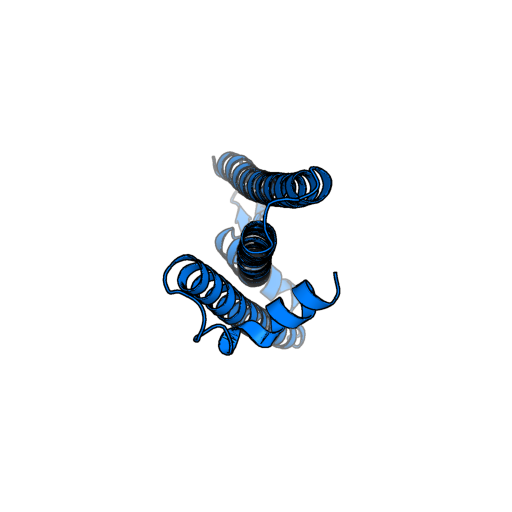00 77.62 98 TYR A C 1
ATOM 741 O O . TYR A 1 98 ? 5.878 1.937 -6.835 1.00 77.62 98 TYR A O 1
ATOM 749 N N . PHE A 1 99 ? 5.061 0.302 -5.529 1.00 72.81 99 PHE A N 1
ATOM 750 C CA . PHE A 1 99 ? 5.944 -0.741 -6.065 1.00 72.81 99 PHE A CA 1
ATOM 751 C C . PHE A 1 99 ? 5.662 -1.037 -7.544 1.00 72.81 99 PHE A C 1
ATOM 753 O O . PHE A 1 99 ? 6.593 -1.296 -8.314 1.00 72.81 99 PHE A O 1
ATOM 760 N N . TRP A 1 100 ? 4.398 -0.957 -7.966 1.00 80.44 100 TRP A N 1
ATOM 761 C CA . TRP A 1 100 ? 4.039 -1.037 -9.380 1.00 80.44 100 TRP A CA 1
ATOM 762 C C . TRP A 1 100 ? 4.611 0.182 -10.117 1.00 80.44 100 TRP A C 1
ATOM 764 O O . TRP A 1 100 ? 5.517 0.067 -10.944 1.00 80.44 100 TRP A O 1
ATOM 774 N N . LEU A 1 101 ? 4.173 1.383 -9.750 1.00 79.75 101 LEU A N 1
ATOM 775 C CA . LEU A 1 101 ? 4.534 2.618 -10.439 1.00 79.75 101 LEU A CA 1
ATOM 776 C C . LEU A 1 101 ? 6.061 2.807 -10.533 1.00 79.75 101 LEU A C 1
ATOM 778 O O . LEU A 1 101 ? 6.568 3.181 -11.590 1.00 79.75 101 LEU A O 1
ATOM 782 N N . GLY A 1 102 ? 6.804 2.454 -9.479 1.00 72.56 102 GLY A N 1
ATOM 783 C CA . GLY A 1 102 ? 8.266 2.481 -9.463 1.00 72.56 102 GLY A CA 1
ATOM 784 C C . GLY A 1 102 ? 8.884 1.567 -10.519 1.00 72.56 102 GLY A C 1
ATOM 785 O O . GLY A 1 102 ? 9.686 2.022 -11.336 1.00 72.56 102 GLY A O 1
ATOM 786 N N . GLY A 1 103 ? 8.472 0.299 -10.575 1.00 73.12 103 GLY A N 1
ATOM 787 C CA . GLY A 1 103 ? 8.975 -0.613 -11.602 1.00 73.12 103 GLY A CA 1
ATOM 788 C C . GLY A 1 103 ? 8.509 -0.237 -13.017 1.00 73.12 103 GLY A C 1
ATOM 789 O O . GLY A 1 103 ? 9.268 -0.423 -13.964 1.00 73.12 103 GLY A O 1
ATOM 790 N N . TYR A 1 104 ? 7.317 0.356 -13.173 1.00 78.12 104 TYR A N 1
ATOM 791 C CA . TYR A 1 104 ? 6.832 0.871 -14.463 1.00 78.12 104 TYR A CA 1
ATOM 792 C C . TYR A 1 104 ? 7.718 2.003 -14.998 1.00 78.12 104 TYR A C 1
ATOM 794 O O . TYR A 1 104 ? 8.085 1.997 -16.171 1.00 78.12 104 TYR A O 1
ATOM 802 N N . ILE A 1 105 ? 8.132 2.940 -14.141 1.00 74.44 105 ILE A N 1
ATOM 803 C CA . ILE A 1 105 ? 9.033 4.036 -14.530 1.00 74.44 105 ILE A CA 1
ATOM 804 C C . ILE A 1 105 ? 10.404 3.499 -14.946 1.00 74.44 105 ILE A C 1
ATOM 806 O O . ILE A 1 105 ? 10.930 3.911 -15.979 1.00 74.44 105 ILE A O 1
ATOM 810 N N . VAL A 1 106 ? 10.968 2.556 -14.184 1.00 71.88 106 VAL A N 1
ATOM 811 C CA . VAL A 1 106 ? 12.254 1.925 -14.529 1.00 71.88 106 VAL A CA 1
ATOM 812 C C . VAL A 1 106 ? 12.143 1.154 -15.849 1.00 71.88 106 VAL A C 1
ATOM 814 O O . VAL A 1 106 ? 13.045 1.232 -16.679 1.00 71.88 106 VAL A O 1
ATOM 817 N N . PHE A 1 107 ? 11.019 0.477 -16.089 1.00 72.75 107 PHE A N 1
ATOM 818 C CA . PHE A 1 107 ? 10.749 -0.219 -17.347 1.00 72.75 107 PHE A CA 1
ATOM 819 C C . PHE A 1 107 ? 10.663 0.735 -18.547 1.00 72.75 107 PHE A C 1
ATOM 821 O O . PHE A 1 107 ? 11.266 0.474 -19.588 1.00 72.75 107 PHE A O 1
ATOM 828 N N . VAL A 1 108 ? 9.970 1.870 -18.402 1.00 72.38 108 VAL A N 1
ATOM 829 C CA . VAL A 1 108 ? 9.916 2.914 -19.440 1.00 72.38 108 VAL A CA 1
ATOM 830 C C . VAL A 1 108 ? 11.302 3.515 -19.683 1.00 72.38 108 VAL A C 1
ATOM 832 O O . VAL A 1 108 ? 11.675 3.735 -20.835 1.00 72.38 108 VAL A O 1
ATOM 835 N N . TRP A 1 109 ? 12.087 3.743 -18.628 1.00 68.81 109 TRP A N 1
ATOM 836 C CA . TRP A 1 109 ? 13.456 4.258 -18.725 1.00 68.81 109 TRP A CA 1
ATOM 837 C C . TRP A 1 109 ? 14.401 3.303 -19.471 1.00 68.81 109 TRP A C 1
ATOM 839 O O . TRP A 1 109 ? 15.227 3.733 -20.274 1.00 68.81 109 TRP A O 1
ATOM 849 N N . ASP A 1 110 ? 14.279 1.998 -19.234 1.00 67.19 110 ASP A N 1
ATOM 850 C CA . ASP A 1 110 ? 15.091 0.990 -19.919 1.00 67.19 110 ASP A CA 1
ATOM 851 C C . ASP A 1 110 ? 14.689 0.846 -21.401 1.00 67.19 110 ASP A C 1
ATOM 853 O O . ASP A 1 110 ? 15.540 0.927 -22.288 1.00 67.19 110 ASP A O 1
ATOM 857 N N . MET A 1 111 ? 13.383 0.787 -21.692 1.00 65.00 111 MET A N 1
ATOM 858 C CA . MET A 1 111 ? 12.838 0.788 -23.063 1.00 65.00 111 MET A CA 1
ATOM 859 C C . MET A 1 111 ? 13.262 2.024 -23.878 1.00 65.00 111 MET A C 1
ATOM 861 O O . MET A 1 111 ? 13.547 1.920 -25.075 1.00 65.00 111 MET A O 1
ATOM 865 N N . THR A 1 112 ? 13.339 3.190 -23.233 1.00 64.06 112 THR A N 1
ATOM 866 C CA . THR A 1 112 ? 13.789 4.447 -23.858 1.00 64.06 112 THR A CA 1
ATOM 867 C C . THR A 1 112 ? 15.308 4.526 -24.019 1.00 64.06 112 THR A C 1
ATOM 869 O O . THR A 1 1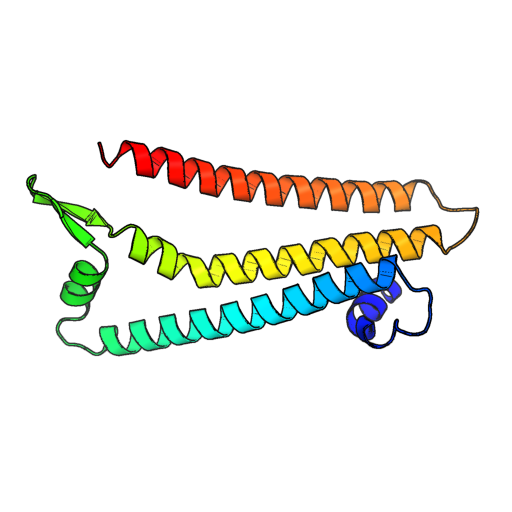12 ? 15.784 5.151 -24.958 1.00 64.06 112 THR A O 1
ATOM 872 N N . LYS A 1 113 ? 16.106 3.860 -23.176 1.00 58.03 113 LYS A N 1
ATOM 873 C CA . LYS A 1 113 ? 17.565 3.776 -23.378 1.00 58.03 113 LYS A CA 1
ATOM 874 C C . LYS A 1 113 ? 17.980 2.778 -24.459 1.00 58.03 113 LYS A C 1
ATOM 876 O O . LYS A 1 113 ? 18.970 3.017 -25.149 1.00 58.03 113 LYS A O 1
ATOM 881 N N . ILE A 1 114 ? 17.262 1.663 -24.594 1.00 51.41 114 ILE A N 1
ATOM 882 C CA . ILE A 1 114 ? 17.590 0.590 -25.551 1.00 51.41 114 ILE A CA 1
ATOM 883 C C . ILE A 1 114 ? 17.222 0.986 -26.996 1.00 51.41 114 ILE A C 1
ATOM 885 O O . ILE A 1 114 ? 17.840 0.515 -27.954 1.00 51.41 114 ILE A O 1
ATOM 889 N N . THR A 1 115 ? 16.297 1.932 -27.176 1.00 50.62 115 THR A N 1
ATOM 890 C CA . THR A 1 115 ? 15.914 2.484 -28.486 1.00 50.62 115 THR A CA 1
ATOM 891 C C . THR A 1 115 ? 16.856 3.632 -28.905 1.00 50.62 115 THR A C 1
ATOM 893 O O . THR A 1 115 ? 16.479 4.787 -28.879 1.00 50.62 115 THR A O 1
ATOM 896 N N . LYS A 1 116 ? 18.112 3.291 -29.243 1.00 47.84 116 LYS A N 1
ATOM 897 C CA . LYS A 1 116 ? 19.134 4.012 -30.058 1.00 47.84 116 LYS A CA 1
ATOM 898 C C . LYS A 1 116 ? 19.126 5.555 -30.145 1.00 47.84 116 LYS A C 1
ATOM 900 O O . LYS A 1 116 ? 18.160 6.114 -30.623 1.00 47.84 116 LYS A O 1
ATOM 905 N N . GLN A 1 117 ? 20.308 6.163 -29.927 1.00 49.44 117 GLN A N 1
ATOM 906 C CA . GLN A 1 117 ? 21.033 7.218 -30.700 1.00 49.44 117 GLN A CA 1
ATOM 907 C C . GLN A 1 117 ? 20.312 8.481 -31.265 1.00 49.44 117 GLN A C 1
ATOM 909 O O . GLN A 1 117 ? 20.998 9.449 -31.562 1.00 49.44 117 GLN A O 1
ATOM 914 N N . ASP A 1 118 ? 18.982 8.534 -31.307 1.00 53.66 118 ASP A N 1
ATOM 915 C CA . ASP A 1 118 ? 18.096 9.636 -31.715 1.00 53.66 118 ASP A CA 1
ATOM 916 C C . ASP A 1 118 ? 16.964 9.826 -30.677 1.00 53.66 118 ASP A C 1
ATOM 918 O O . ASP A 1 118 ? 15.815 10.136 -30.994 1.00 53.66 118 ASP A O 1
ATOM 922 N N . GLN A 1 119 ? 17.264 9.611 -29.391 1.00 47.75 119 GLN A N 1
ATOM 923 C CA . GLN A 1 119 ? 16.277 9.743 -28.319 1.00 47.75 119 GLN A CA 1
ATOM 924 C C . GLN A 1 119 ? 15.920 11.227 -28.108 1.00 47.75 119 GLN A C 1
ATOM 926 O O . GLN A 1 119 ? 16.674 12.003 -27.513 1.00 47.75 119 GLN A O 1
ATOM 931 N N . GLN A 1 120 ? 14.744 11.619 -28.597 1.00 58.44 120 GLN A N 1
ATOM 932 C CA . GLN A 1 120 ? 14.184 12.961 -28.485 1.00 58.44 120 GLN A CA 1
ATOM 933 C C . GLN A 1 120 ? 14.039 13.353 -27.002 1.00 58.44 120 GLN A C 1
ATOM 935 O O . GLN A 1 120 ? 13.422 12.642 -26.208 1.00 58.44 120 GLN A O 1
ATOM 940 N N . ARG A 1 121 ? 14.582 14.524 -26.636 1.00 55.88 121 ARG A N 1
ATOM 941 C CA . ARG A 1 121 ? 14.614 15.134 -25.283 1.00 55.88 121 ARG A CA 1
ATOM 942 C C . ARG A 1 121 ? 13.278 15.059 -24.516 1.00 55.88 121 ARG A C 1
ATOM 944 O O . ARG A 1 121 ? 13.275 15.076 -23.292 1.00 55.88 121 ARG A O 1
ATOM 951 N N . SER A 1 122 ? 12.161 14.941 -25.234 1.00 51.94 122 SER A N 1
ATOM 952 C CA . SER A 1 122 ? 10.805 14.752 -24.708 1.00 51.94 122 SER A CA 1
ATOM 953 C C . SER A 1 122 ? 10.650 13.494 -23.842 1.00 51.94 122 SER A C 1
ATOM 955 O O . SER A 1 122 ? 10.090 13.577 -22.753 1.00 51.94 122 SER A O 1
ATOM 957 N N . ASP A 1 123 ? 11.185 12.345 -24.258 1.00 53.50 123 ASP A N 1
ATOM 958 C CA . ASP A 1 123 ? 10.947 11.075 -23.550 1.00 53.50 123 ASP A CA 1
ATOM 959 C C . ASP A 1 123 ? 11.703 11.007 -22.216 1.00 53.50 123 ASP A C 1
ATOM 961 O O . ASP A 1 123 ? 11.194 10.494 -21.218 1.00 53.50 123 ASP A O 1
ATOM 965 N N . GLN A 1 124 ? 12.894 11.612 -22.167 1.00 55.66 124 GLN A N 1
ATOM 966 C CA . GLN A 1 124 ? 13.653 11.779 -20.926 1.00 55.66 124 GLN A CA 1
ATOM 967 C C . GLN A 1 124 ? 12.955 12.734 -19.951 1.00 55.66 124 GLN A C 1
ATOM 969 O O . GLN A 1 124 ? 12.965 12.492 -18.743 1.00 55.66 124 GLN A O 1
ATOM 974 N N . VAL A 1 125 ? 12.323 13.798 -20.461 1.00 58.00 125 VAL A N 1
ATOM 975 C CA . VAL A 1 125 ? 11.549 14.744 -19.642 1.00 58.00 125 VAL A CA 1
ATOM 976 C C . VAL A 1 125 ? 10.324 14.055 -19.043 1.00 58.00 125 VAL A C 1
ATOM 978 O O . VAL A 1 125 ? 10.057 14.233 -17.858 1.00 58.00 125 VAL A O 1
ATOM 981 N N . VAL A 1 126 ? 9.623 13.218 -19.814 1.00 54.78 126 VAL A N 1
ATOM 982 C CA . VAL A 1 126 ? 8.457 12.462 -19.327 1.00 54.78 126 VAL A CA 1
ATOM 983 C C . VAL A 1 126 ? 8.863 11.464 -18.241 1.00 54.78 126 VAL A C 1
A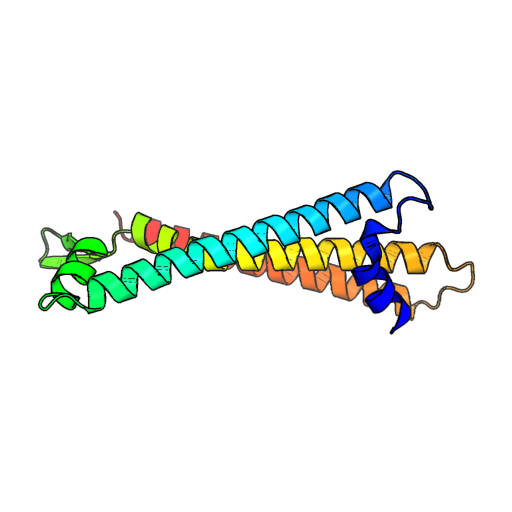TOM 985 O O . VAL A 1 126 ? 8.252 11.445 -17.174 1.00 54.78 126 VAL A O 1
ATOM 988 N N . ALA A 1 127 ? 9.929 10.687 -18.454 1.00 54.28 127 ALA A N 1
ATOM 989 C CA . ALA A 1 127 ? 10.393 9.730 -17.451 1.00 54.28 127 ALA A CA 1
ATOM 990 C C . ALA A 1 127 ? 10.913 10.423 -16.175 1.00 54.28 127 ALA A C 1
ATOM 992 O O . ALA A 1 127 ? 10.619 9.978 -15.063 1.00 54.28 127 ALA A O 1
ATOM 993 N N . GLY A 1 128 ? 11.613 11.555 -16.321 1.00 58.38 128 GLY A N 1
ATOM 994 C CA . GLY A 1 128 ? 12.034 12.395 -15.199 1.00 58.38 128 GLY A CA 1
ATOM 995 C C . GLY A 1 128 ? 10.852 12.981 -14.422 1.00 58.38 128 GLY A C 1
ATOM 996 O O . GLY A 1 128 ? 10.838 12.923 -13.193 1.00 58.38 128 GLY A O 1
ATOM 997 N N . PHE A 1 129 ? 9.825 13.477 -15.115 1.00 59.78 129 PHE A N 1
ATOM 998 C CA . PHE A 1 129 ? 8.616 14.011 -14.486 1.00 59.78 129 PHE A CA 1
ATOM 999 C C . PHE A 1 129 ? 7.830 12.924 -13.742 1.00 59.78 129 PHE A C 1
ATOM 1001 O O . PHE A 1 129 ? 7.387 13.153 -12.619 1.00 59.78 129 PHE A O 1
ATOM 1008 N N . CYS A 1 130 ? 7.721 11.716 -14.305 1.00 56.06 130 CYS A N 1
ATOM 1009 C CA . CYS A 1 130 ? 7.107 10.578 -13.619 1.00 56.06 130 CYS A CA 1
ATOM 1010 C C . CYS A 1 130 ? 7.882 10.176 -12.355 1.00 56.06 130 CYS A C 1
ATOM 1012 O O . CYS A 1 130 ? 7.265 9.900 -11.327 1.00 56.06 130 CYS A O 1
ATOM 1014 N N . TYR A 1 131 ? 9.218 10.181 -12.400 1.00 62.28 131 TYR A N 1
ATOM 1015 C CA . TYR A 1 131 ? 10.059 9.868 -11.241 1.00 62.28 131 TYR A CA 1
ATOM 1016 C C . TYR A 1 131 ? 9.938 10.920 -10.128 1.00 62.28 131 TYR A C 1
ATOM 1018 O O . TYR A 1 131 ? 9.745 10.572 -8.962 1.00 62.28 131 TYR A O 1
ATOM 1026 N N . VAL A 1 132 ? 9.976 12.209 -10.485 1.00 65.69 132 VAL A N 1
ATOM 1027 C CA . VAL A 1 132 ? 9.765 13.323 -9.542 1.00 65.69 132 VAL A CA 1
ATOM 1028 C C . VAL A 1 132 ? 8.346 13.295 -8.973 1.00 65.69 132 VAL A C 1
ATOM 1030 O O . VAL A 1 132 ? 8.170 13.473 -7.769 1.00 65.69 132 VAL A O 1
ATOM 1033 N N . GLY A 1 133 ? 7.344 13.004 -9.805 1.00 60.41 133 GLY A N 1
ATOM 1034 C CA . GLY A 1 133 ? 5.959 12.820 -9.381 1.00 60.41 133 GLY A CA 1
ATOM 1035 C C . GLY A 1 133 ? 5.829 11.709 -8.339 1.00 60.41 133 GLY A C 1
ATOM 1036 O O . GLY A 1 133 ? 5.294 11.947 -7.259 1.00 60.41 133 GLY A O 1
ATOM 1037 N N . LEU A 1 134 ? 6.406 10.534 -8.597 1.00 62.59 134 LEU A N 1
ATOM 1038 C CA . LEU A 1 134 ? 6.379 9.408 -7.661 1.00 62.59 134 LEU A CA 1
ATOM 1039 C C . LEU A 1 134 ? 7.090 9.743 -6.343 1.00 62.59 134 LEU A C 1
ATOM 1041 O O . LEU A 1 134 ? 6.518 9.534 -5.275 1.00 62.59 134 LEU A O 1
ATOM 1045 N N . LEU A 1 135 ? 8.290 10.328 -6.401 1.00 69.25 135 LEU A N 1
ATOM 1046 C CA . LEU A 1 135 ? 9.012 10.764 -5.202 1.00 69.25 135 LEU A CA 1
ATOM 1047 C C . LEU A 1 135 ? 8.229 11.806 -4.402 1.00 69.25 135 LEU A C 1
ATOM 1049 O O . LEU A 1 135 ? 8.210 11.734 -3.174 1.00 69.25 135 LEU A O 1
ATOM 1053 N N . SER A 1 136 ? 7.571 12.751 -5.073 1.00 65.75 136 SER A N 1
ATOM 1054 C CA . SER A 1 136 ? 6.768 13.781 -4.411 1.00 65.75 136 SER A CA 1
ATOM 1055 C C . SER A 1 136 ? 5.565 13.177 -3.686 1.00 65.75 136 SER A C 1
ATOM 1057 O O . SER A 1 136 ? 5.329 13.514 -2.528 1.00 65.75 136 SER A O 1
ATOM 1059 N N . VAL A 1 137 ? 4.865 12.226 -4.310 1.00 64.75 137 VAL A N 1
ATOM 1060 C CA . VAL A 1 137 ? 3.690 11.564 -3.729 1.00 64.75 137 VAL A CA 1
ATOM 1061 C C . VAL A 1 137 ? 4.096 10.667 -2.560 1.00 64.75 137 VAL A C 1
ATOM 1063 O O . VAL A 1 137 ? 3.501 10.763 -1.490 1.00 64.75 137 VAL A O 1
ATOM 1066 N N . VAL A 1 138 ? 5.163 9.874 -2.705 1.00 69.62 138 VAL A N 1
ATOM 1067 C CA . VAL A 1 138 ? 5.697 9.036 -1.615 1.00 69.62 138 VAL A CA 1
ATOM 1068 C C . VAL A 1 138 ? 6.187 9.894 -0.444 1.00 69.62 138 VAL A C 1
ATOM 1070 O O . VAL A 1 138 ? 5.904 9.584 0.713 1.00 69.62 138 VAL A O 1
ATOM 1073 N N . SER A 1 139 ? 6.871 11.006 -0.725 1.00 71.06 139 SER A N 1
ATOM 1074 C CA . SER A 1 139 ? 7.355 11.927 0.313 1.00 71.06 139 SER A CA 1
ATOM 1075 C C . SER A 1 139 ? 6.207 12.642 1.023 1.00 71.06 139 SER A C 1
ATOM 1077 O O . SER A 1 139 ? 6.229 12.757 2.246 1.00 71.06 139 SER A O 1
ATOM 1079 N N . LEU A 1 140 ? 5.181 13.085 0.287 1.00 71.00 140 LEU A N 1
ATOM 1080 C CA . LEU A 1 140 ? 3.971 13.682 0.859 1.00 71.00 140 LEU A CA 1
ATOM 1081 C C . LEU A 1 140 ? 3.201 12.675 1.712 1.00 71.00 140 LEU A C 1
ATOM 1083 O O . LEU A 1 140 ? 2.738 13.027 2.796 1.00 71.00 140 LEU A O 1
ATOM 1087 N N . TYR A 1 141 ? 3.112 11.424 1.266 1.00 69.38 141 TYR A N 1
ATOM 1088 C CA . TYR A 1 141 ? 2.472 10.355 2.017 1.00 69.38 141 TYR A CA 1
ATOM 1089 C C . TYR A 1 141 ? 3.215 10.066 3.326 1.00 69.38 141 TYR A C 1
ATOM 1091 O O . TYR A 1 141 ? 2.613 10.131 4.400 1.00 69.38 141 TYR A O 1
ATOM 1099 N N . LEU A 1 142 ? 4.534 9.866 3.271 1.00 71.31 142 LEU A N 1
ATOM 1100 C CA . LEU A 1 142 ? 5.365 9.678 4.463 1.00 71.31 142 LEU A CA 1
ATOM 1101 C C . LEU A 1 142 ? 5.286 10.882 5.407 1.00 71.31 142 LEU A C 1
ATOM 1103 O O . LEU A 1 142 ? 5.125 10.706 6.613 1.00 71.31 142 LEU A O 1
ATOM 1107 N N . ALA A 1 143 ? 5.330 12.105 4.875 1.00 73.00 143 ALA A N 1
ATOM 1108 C CA . ALA A 1 143 ? 5.166 13.323 5.661 1.00 73.00 143 ALA A CA 1
ATOM 1109 C C . ALA A 1 143 ? 3.773 13.414 6.305 1.00 73.00 143 ALA A C 1
ATOM 1111 O O . ALA A 1 143 ? 3.659 13.859 7.446 1.00 73.00 143 ALA A O 1
ATOM 1112 N N . SER A 1 144 ? 2.717 12.973 5.616 1.00 70.50 144 SER A N 1
ATOM 1113 C CA . SER A 1 144 ? 1.351 12.951 6.148 1.00 70.50 144 SER A CA 1
ATOM 1114 C C . SER A 1 144 ? 1.209 11.947 7.294 1.00 70.50 144 SER A C 1
ATOM 1116 O O . SER A 1 144 ? 0.677 12.303 8.347 1.00 70.50 144 SER A O 1
ATOM 1118 N N . MET A 1 145 ? 1.790 10.753 7.145 1.00 68.50 145 MET A N 1
ATOM 1119 C CA . MET A 1 145 ? 1.831 9.721 8.182 1.00 68.50 145 MET A CA 1
ATOM 1120 C C . MET A 1 145 ? 2.671 10.162 9.383 1.00 68.50 145 MET A C 1
ATOM 1122 O O . MET A 1 145 ? 2.231 10.021 10.523 1.00 68.50 145 MET A O 1
ATOM 1126 N N . LEU A 1 146 ? 3.839 10.770 9.149 1.00 71.94 146 LEU A N 1
ATOM 1127 C CA . LEU A 1 146 ? 4.690 11.333 10.203 1.00 71.94 146 LEU A CA 1
ATOM 1128 C C . LEU A 1 146 ? 4.005 12.489 10.936 1.00 71.94 146 LEU A C 1
ATOM 1130 O O . LEU A 1 146 ? 4.102 12.594 12.157 1.00 71.94 146 LEU A O 1
ATOM 1134 N N . ARG A 1 147 ? 3.281 13.352 10.215 1.00 74.56 147 ARG A N 1
ATOM 1135 C CA . ARG A 1 147 ? 2.510 14.452 10.808 1.00 74.56 147 ARG A CA 1
ATOM 1136 C C . ARG A 1 147 ? 1.342 13.933 11.639 1.00 74.56 147 ARG A C 1
ATOM 1138 O O . ARG A 1 147 ? 1.066 14.504 12.696 1.00 74.56 147 ARG A O 1
ATOM 1145 N N . LEU A 1 148 ? 0.680 12.871 11.179 1.00 68.00 148 LEU A N 1
ATOM 1146 C CA . LEU A 1 148 ? -0.334 12.166 11.955 1.00 68.00 148 LEU A CA 1
ATOM 1147 C C . LEU A 1 148 ? 0.296 11.649 13.256 1.00 68.00 148 LEU A C 1
ATOM 1149 O O . LEU A 1 148 ? -0.162 12.005 14.335 1.00 68.00 148 LEU A O 1
ATOM 1153 N N . TRP A 1 149 ? 1.420 10.936 13.156 1.00 66.81 149 TRP A N 1
ATOM 1154 C CA . TRP A 1 149 ? 2.197 10.428 14.291 1.00 66.81 149 TRP A CA 1
ATOM 1155 C C . TRP A 1 149 ? 2.619 11.515 15.284 1.00 66.81 149 TRP A C 1
ATOM 1157 O O . TRP A 1 149 ? 2.446 11.350 16.490 1.00 66.81 149 TRP A O 1
ATOM 1167 N N . TYR A 1 150 ? 3.131 12.647 14.797 1.00 70.75 150 TYR A N 1
ATOM 1168 C CA . TYR A 1 150 ? 3.562 13.760 15.642 1.00 70.75 150 TYR A CA 1
ATOM 1169 C C . TYR A 1 150 ? 2.389 14.393 16.401 1.00 70.75 150 TYR A C 1
ATOM 1171 O O . TYR A 1 150 ? 2.483 14.631 17.606 1.00 70.75 150 TYR A O 1
ATOM 1179 N N . LYS A 1 151 ? 1.257 14.625 15.721 1.00 66.88 151 LYS A N 1
ATOM 1180 C CA . LYS A 1 151 ? 0.045 15.138 16.376 1.00 66.88 151 LYS A CA 1
ATOM 1181 C C . LYS A 1 151 ? -0.533 14.145 17.386 1.00 66.88 151 LYS A C 1
ATOM 1183 O O . LYS A 1 151 ? -1.027 14.571 18.424 1.00 66.88 151 LYS A O 1
ATOM 1188 N N . ILE A 1 152 ? -0.442 12.847 17.104 1.00 61.19 152 ILE A N 1
ATOM 1189 C CA . ILE A 1 152 ? -0.901 11.777 17.998 1.00 61.19 152 ILE A CA 1
ATOM 1190 C C . ILE A 1 152 ? -0.011 11.691 19.249 1.00 61.19 152 ILE A C 1
ATOM 1192 O O . ILE A 1 152 ? -0.526 11.626 20.363 1.00 61.19 152 ILE A O 1
ATOM 1196 N N . GLY A 1 153 ? 1.314 11.791 19.098 1.00 59.75 153 GLY A N 1
ATOM 1197 C CA . GLY A 1 153 ? 2.261 11.796 20.221 1.00 59.75 153 GLY A CA 1
ATOM 1198 C C . GLY A 1 153 ? 2.132 13.007 21.153 1.00 59.75 153 GLY A C 1
ATOM 1199 O O . GLY A 1 153 ? 2.489 12.918 22.325 1.00 59.75 153 GLY A O 1
ATOM 1200 N N . GLN A 1 154 ? 1.5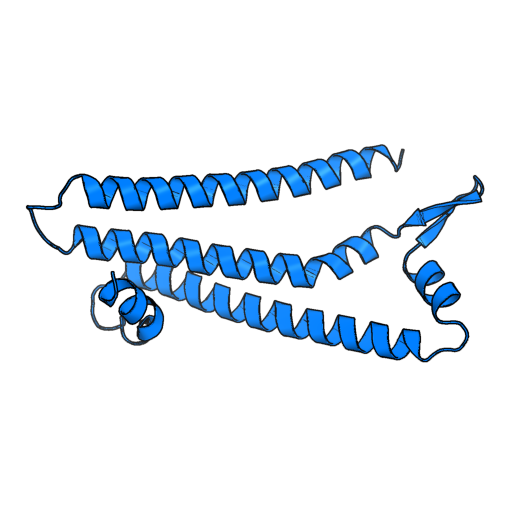87 14.127 20.667 1.00 58.50 154 GLN A N 1
ATOM 1201 C CA . GLN A 1 154 ? 1.281 15.296 21.499 1.00 58.50 154 GLN A CA 1
ATOM 1202 C C . GLN A 1 154 ? -0.020 15.168 22.306 1.00 58.50 154 GLN A C 1
ATOM 1204 O O . GLN A 1 154 ? -0.151 15.862 23.306 1.00 58.50 154 GLN A O 1
ATOM 1209 N N . GLN A 1 155 ? -0.968 14.308 21.913 1.00 53.94 155 GLN A N 1
ATOM 1210 C CA . GLN A 1 155 ? -2.232 14.116 22.648 1.00 53.94 155 GLN A CA 1
ATOM 1211 C C . GLN A 1 155 ? -2.151 13.058 23.763 1.00 53.94 155 GLN A C 1
ATOM 1213 O O . GLN A 1 155 ? -3.101 12.911 24.527 1.00 53.94 155 GLN A O 1
ATOM 1218 N N . GLY A 1 156 ? -1.042 12.314 23.842 1.00 51.00 156 GLY A N 1
ATOM 1219 C CA . GLY A 1 156 ? -0.778 11.298 24.869 1.00 51.00 156 GLY A CA 1
ATOM 1220 C C . GLY A 1 156 ? 0.105 11.760 26.039 1.00 51.00 156 GLY A C 1
ATOM 1221 O O . GLY A 1 156 ? 0.539 10.911 26.814 1.00 51.00 156 GLY A O 1
ATOM 1222 N N . LYS A 1 157 ? 0.403 13.061 26.148 1.00 43.59 157 LYS A N 1
ATOM 1223 C CA . LYS A 1 157 ? 1.031 13.702 27.317 1.00 43.59 157 LYS A CA 1
ATOM 1224 C C . LYS A 1 157 ? 0.016 14.602 28.006 1.00 43.59 157 LYS A C 1
ATOM 1226 O O . LYS A 1 157 ? 0.085 14.684 29.248 1.00 43.59 157 LYS A O 1
#

Radius of gyration: 22.1 Å; chains: 1; bounding box: 49×29×66 Å

pLDDT: mean 71.34, std 11.89, range [43.59, 90.94]

Organism: NCBI:txid303698

Foldseek 3Di:
DVVLVVCLVVLVVCVPDDDPLSVLLVVLLVLLVVLLVVLVVLVVVVVVVLVVLVPDPCSPVVVQVQQWDQDPVRDTDGDVVVVCSVCSSVVSNVSSVLSSLVSSLSSLVVVLVVPDDPRPPVSVVVSVVSVVVSVVVVVVVVVVVVVVVVVVVVVVD

Sequence (157 aa):
MSAAVVGSFSWPSLSTAAPVPFTMIRVSWYNSLVLAIGAVAVGMQQSVFLVRVGCLSTSDTSLLEILSFVSPTGRRIPYWHQVILWQTAVGLLECSIYFWLGGYIVFVWDMTKITKQDQQRSDQVVAGFCYVGLLSVVSLYLASMLRLWYKIGQQGK

Secondary structure (DSSP, 8-state):
-HHHHHHHHSGGGGGGS-SSHHHHHHHHHHHHHHHHHHHHHHHHHHHHHHHHHHTSTTHHHHHHHHHEEE-TTS-EEE-HHHHHHHHHHHHHHHHHHHHHHHHHHHHHHHHHHHS-S---HHHHHHHHHHHHHHHHHHHHHHHHHHHHHHHHHHHT-

=== Feature glossary ===
A reading guide for the features in this record.

Start from the sequence.

  · Sequence gives the chain of amino acids in standard one-letter code (A=alanine, C=cysteine, …, Y=tyrosine), read N→C. It is the only feature that is directly encoded by the gene; all structural features are derived from the folded form of this sequence.

Fold it, and you get atomic coordinates and the backbone conformation that goes with them.

  · Structure coordinates are given as an mmCIF _atom_site loop: one row per atom with element, residue name, chain id, sequence number, and x/y/z position in Å. Only the four main-chain atoms per residue are included here; side chains are omitted to keep the record compact.

  · Backbone dihedral angles. Every residue except chain termini has a φ (preceding-C → N → Cα → C) and a ψ (N → Cα → C → next-N). They are reported in degrees following the IUPAC sign convention. Secondary structure is essentially a statement about which (φ, ψ) basin each residue occupies.

  · Eight-state secondary structure (DSSP): H is the canonical α-helix, G the tighter 3₁₀-helix, I the wider π-helix; E/B are β-structure, T and S are turns and bends, and '-' is everything else. DSSP derives these from the pattern of main-chain N–H···O=C hydrogen bonds, not from the sequence.

  · SS3 is a coarse helix/strand/coil call (letters a/b/c) made by the P-SEA algorithm from inter-Cα distances and dihedrals. It is less detailed than DSSP but needs only Cα positions.

Summarize the fold with a handful of shape descriptors and a per-residue structural alphabet.

  · Radius of gyration (Rg) is the root-mean-square distance of Cα atoms from their centroid — a single number for overall size and compactness. A globular domain of N residues has Rg ≈ 2.2·N^0.38 Å; an extended or disordered chain has a much larger Rg. The Cα contact count is the number of residue pairs whose Cα atoms are within 8 Å and are more than four positions apart in sequence — a standard proxy for tertiary packing density. The bounding box is the smallest axis-aligned box enclosing all Cα atoms.

  · 3Di is Foldseek's structural alphabet. Each residue is assigned one of twenty discrete states based on how its Cα sits relative to its spatial (not sequential) neighbors. Aligning 3Di strings finds structural homologs roughly as well as full 3D superposition, but orders of magnitude faster.

  · Solvent-accessible surface area (SASA) is the area in Å² traced out by the centre of a 1.4 Å probe sphere (a water molecule) rolled over the protein's van der Waals surface (Shrake–Rupley / Lee–Richards construction). Buried residues have near-zero SASA; fully exposed residues can exceed 200 Å². The total SASA scales roughly with the number of surface residues.

Ask how reliable the model is.

  · For AlphaFold models, the B-factor field carries pLDDT — the model's own estimate of local accuracy on a 0–100 scale. Regions with pLDDT<50 should be treated as essentially unmodeled; they often correspond to intrinsically disordered segments.

  · For experimental (PDB) structures, the B-factor (temperature factor) quantifies the positional spread of each atom in the crystal — a combination of thermal vibration and static disorder — in units of Å². High B-factors mark flexible loops or poorly resolved regions; low B-factors mark the rigid, well-ordered core.

  · Predicted Aligned Error (PAE) is an AlphaFold confidence matrix: entry (i, j) is the expected error in the position of residue j, in ångströms, when the prediction is superimposed on the true structure at residue i. Low PAE within a block of residues means that block is internally rigid and well-predicted; high PAE between two blocks means their relative placement is uncertain even if each block individually is confident.

Place it in context: what it resembles, what it is annotated as, and how it looks.

  · Structural nearest neighbors (via Foldseek easy-search vs the PDB). Reported per hit: target PDB id, E-value, and alignment TM-score. A TM-score above ~0.5 is the conventional threshold for 'same fold'.

  · Functional annotations link the protein to curated databases. InterPro entries identify conserved domains and families by matching the sequence against member-database signatures (Pfam, PROSITE, CDD, …). Gene Ontology (GO) terms describe molecular function, biological process, and cellular component in a controlled vocabulary. CATH places the structure in a hierarchical fold classification (Class/Architecture/Topology/Homologous-superfamily). The organism is the source species.

  · The contact map is a binary N×N matrix image: pixel (i, j) is dark where Cα_i and Cα_j are within 8 Å and |i−j|>4. Because the |i−j|>4 filter removes local helical contacts, off-diagonal stripes parallel to the main diagonal indicate parallel β-sheets; stripes perpendicular to it indicate antiparallel β-sheets. The Ramachandran plot scatters every residue's (φ, ψ) pair against the sterically allowed regions. The PAE heatmap renders the predicted-aligned-error matrix.

  · Six rendered views show the 3D structure from the faces of a cube — i.e. along ±x, ±y, ±z. Rendering representation is drawn randomly per protein from cartoon (secondary-structure ribbons), sticks (backbone bonds), or molecular surface; coloring is either N→C rainbow (blue at the N-terminus through red at the C-terminus) or one color per chain.